Protein AF-A0A0F8X6S8-F1 (afdb_monomer_lite)

Sequence (156 aa):
LAKQSGPDVLMNYGFCKYWDNNNTHFKVAGMEATWLGAKNDNTPDILLRHHKAIGWTYNNAAAPTPPPPIASMATDHNTEIFIVNNEEGAWKRDDLTDNVHGEITEGLIIELQTTTNRTYAIGNFMVRITPFGDIDMIYENGDQMIYENGDQMIYN

Foldseek 3Di:
DDDDDDDDDPPPFDPKDWDFPQLAKWWFFKKKKKFFFQAKFQDKKKFKAKWDPPDWADDPPDHIDGDDTLDIPCVVCVRNSIQHHGDMDMDMDGRGGDIWRSHPGITMMTGIGTPDPRRTPDMDMDIDIDHDDAPQPQDPPDPWTWGDDDPDIDGD

Structure (mmCIF, N/CA/C/O backbone):
data_AF-A0A0F8X6S8-F1
#
_entry.id   AF-A0A0F8X6S8-F1
#
loop_
_atom_site.group_PDB
_atom_site.id
_atom_site.type_symbol
_atom_site.label_atom_id
_atom_site.label_alt_id
_atom_site.label_comp_id
_atom_site.label_asym_id
_atom_site.label_entity_id
_atom_site.label_seq_id
_atom_site.pdbx_PDB_ins_code
_atom_site.Cartn_x
_atom_site.Cartn_y
_atom_site.Cartn_z
_atom_site.occupancy
_atom_site.B_iso_or_equiv
_atom_site.auth_seq_id
_atom_site.auth_comp_id
_atom_site.auth_asym_id
_atom_site.auth_atom_id
_atom_site.pdbx_PDB_model_num
ATOM 1 N N . LEU A 1 1 ? 26.664 7.402 20.281 1.00 40.56 1 LEU A N 1
ATOM 2 C CA . LEU A 1 1 ? 25.785 8.306 19.507 1.00 40.56 1 LEU A CA 1
ATOM 3 C C . LEU A 1 1 ? 25.723 7.757 18.091 1.00 40.56 1 LEU A C 1
ATOM 5 O O . LEU A 1 1 ? 26.771 7.655 17.463 1.00 40.56 1 LEU A O 1
ATOM 9 N N . ALA A 1 2 ? 24.556 7.274 17.657 1.00 38.66 2 ALA A N 1
ATOM 10 C CA . ALA A 1 2 ? 24.381 6.759 16.301 1.00 38.66 2 ALA A CA 1
ATOM 11 C C . ALA A 1 2 ? 24.671 7.890 15.305 1.00 38.66 2 ALA A C 1
ATOM 13 O O . ALA A 1 2 ? 24.210 9.013 15.500 1.00 38.66 2 ALA A O 1
ATOM 14 N N . LYS A 1 3 ? 25.494 7.621 14.289 1.00 38.56 3 LYS A N 1
ATOM 15 C CA . LYS A 1 3 ? 25.775 8.596 13.234 1.00 38.56 3 LYS A CA 1
ATOM 16 C C . LYS A 1 3 ? 24.516 8.731 12.380 1.00 38.56 3 LYS A C 1
ATOM 18 O O . LYS A 1 3 ? 24.173 7.803 11.658 1.00 38.56 3 LYS A O 1
ATOM 23 N N . GLN A 1 4 ? 23.833 9.860 12.506 1.00 41.41 4 GLN A N 1
ATOM 24 C CA . GLN A 1 4 ? 22.686 10.229 11.683 1.00 41.41 4 GLN A CA 1
ATOM 25 C C . GLN A 1 4 ? 23.226 10.836 10.379 1.00 41.41 4 GLN A C 1
ATOM 27 O O . GLN A 1 4 ? 24.095 11.712 10.408 1.00 41.41 4 GLN A O 1
ATOM 32 N N . SER A 1 5 ? 22.811 10.299 9.233 1.00 37.84 5 SER A N 1
ATOM 33 C CA . SER A 1 5 ? 23.276 10.737 7.916 1.00 37.84 5 SER A CA 1
ATOM 34 C C . SER A 1 5 ? 22.557 12.022 7.495 1.00 37.84 5 SER A C 1
ATOM 36 O O . SER A 1 5 ? 21.529 11.966 6.828 1.00 37.84 5 SER A O 1
ATOM 38 N N . GLY A 1 6 ? 23.113 13.176 7.864 1.00 52.00 6 GLY A N 1
ATOM 39 C CA . GLY A 1 6 ? 22.656 14.481 7.375 1.00 52.00 6 GLY A CA 1
ATOM 40 C C . GLY A 1 6 ? 21.526 15.131 8.190 1.00 52.00 6 GLY A C 1
ATOM 41 O O . GLY A 1 6 ? 21.121 14.595 9.220 1.00 52.00 6 GLY A O 1
ATOM 42 N N . PRO A 1 7 ? 21.082 16.336 7.778 1.00 43.84 7 PRO A N 1
ATOM 43 C CA . PRO A 1 7 ? 20.000 17.065 8.434 1.00 43.84 7 PRO A CA 1
ATOM 44 C C . PRO A 1 7 ? 18.675 16.304 8.317 1.00 43.84 7 PRO A C 1
ATOM 46 O O . PRO A 1 7 ? 18.334 15.820 7.238 1.00 43.84 7 PRO A O 1
ATOM 49 N N . ASP A 1 8 ? 17.926 16.241 9.419 1.00 47.84 8 ASP A N 1
ATOM 50 C CA . ASP A 1 8 ? 16.594 15.641 9.459 1.00 47.84 8 ASP A CA 1
ATOM 51 C C . ASP A 1 8 ? 15.661 16.398 8.509 1.00 47.84 8 ASP A C 1
ATOM 53 O O . ASP A 1 8 ? 15.226 17.518 8.782 1.00 47.84 8 ASP A O 1
ATOM 57 N N . VAL A 1 9 ? 15.357 15.789 7.365 1.00 48.12 9 VAL A N 1
ATOM 58 C CA . VAL A 1 9 ? 14.269 16.252 6.509 1.00 48.12 9 VAL A CA 1
ATOM 59 C C . VAL A 1 9 ? 12.989 15.691 7.108 1.00 48.12 9 VAL A C 1
ATOM 61 O O . VAL A 1 9 ? 12.865 14.481 7.294 1.00 48.12 9 VAL A O 1
ATOM 64 N N . LEU A 1 10 ? 12.043 16.571 7.433 1.00 43.38 10 LEU A N 1
ATOM 65 C CA . LEU A 1 10 ? 10.730 16.181 7.929 1.00 43.38 10 LEU A CA 1
ATOM 66 C C . LEU A 1 10 ? 10.031 15.310 6.874 1.00 43.38 10 LEU A C 1
ATOM 68 O O . LEU A 1 10 ? 9.449 15.814 5.914 1.00 43.38 10 LEU A O 1
ATOM 72 N N . MET A 1 11 ? 10.087 13.991 7.052 1.00 43.38 11 MET A N 1
ATOM 73 C CA . MET A 1 11 ? 9.208 13.071 6.346 1.00 43.38 11 MET A CA 1
ATOM 74 C C . MET A 1 11 ? 7.815 13.210 6.960 1.00 43.38 11 MET A C 1
ATOM 76 O O . MET A 1 11 ? 7.506 12.602 7.976 1.00 43.38 11 MET A O 1
ATOM 80 N N . ASN A 1 12 ? 6.987 14.052 6.341 1.00 52.75 12 ASN A N 1
ATOM 81 C CA . ASN A 1 12 ? 5.586 14.284 6.717 1.00 52.75 12 ASN A CA 1
ATOM 82 C C . ASN A 1 12 ? 4.626 13.189 6.217 1.00 52.75 12 ASN A C 1
ATOM 84 O O . ASN A 1 12 ? 3.414 13.393 6.194 1.00 52.75 12 ASN A O 1
ATOM 88 N N . TYR A 1 13 ? 5.145 12.037 5.799 1.00 55.94 13 TYR A N 1
ATOM 89 C CA . TYR A 1 13 ? 4.312 10.858 5.597 1.00 55.94 13 TYR A CA 1
ATOM 90 C C . TYR A 1 13 ? 4.094 10.219 6.960 1.00 55.94 13 TYR A C 1
ATOM 92 O O . TYR A 1 13 ? 5.001 10.227 7.787 1.00 55.94 13 TYR A O 1
ATOM 100 N N . GLY A 1 14 ? 2.880 9.736 7.218 1.00 63.53 14 GLY A N 1
ATOM 101 C CA . GLY A 1 14 ? 2.537 9.064 8.466 1.00 63.53 14 GLY A CA 1
ATOM 102 C C . GLY A 1 14 ? 3.332 7.770 8.669 1.00 63.53 14 GLY A C 1
ATOM 103 O O . GLY A 1 14 ? 4.547 7.697 8.502 1.00 63.53 14 GLY A O 1
ATOM 104 N N . PHE A 1 15 ? 2.657 6.691 9.045 1.00 79.69 15 PHE A N 1
ATOM 105 C CA . PHE A 1 15 ? 3.340 5.409 9.179 1.00 79.69 15 PHE A CA 1
ATOM 106 C C . PHE A 1 15 ? 3.567 4.804 7.785 1.00 79.69 15 PHE A C 1
ATOM 108 O O . PHE A 1 15 ? 2.679 4.157 7.232 1.00 79.69 15 PHE A O 1
ATOM 115 N N . CYS A 1 16 ? 4.736 5.058 7.191 1.00 86.62 16 CYS A N 1
ATOM 116 C CA . CYS A 1 16 ? 5.081 4.585 5.852 1.00 86.62 16 CYS A CA 1
ATOM 117 C C . CYS A 1 16 ? 6.406 3.820 5.807 1.00 86.62 16 CYS A C 1
ATOM 119 O O . CYS A 1 16 ? 7.306 4.039 6.622 1.00 86.62 16 CYS A O 1
ATOM 121 N N . LYS A 1 17 ? 6.554 2.965 4.796 1.00 89.31 17 LYS A N 1
ATOM 122 C CA . LYS A 1 17 ? 7.806 2.282 4.478 1.00 89.31 17 LYS A CA 1
ATOM 123 C C . LYS A 1 17 ? 8.113 2.397 2.992 1.00 89.31 17 LYS A C 1
ATOM 125 O O . LYS A 1 17 ? 7.305 1.989 2.164 1.00 89.31 17 LYS A O 1
ATOM 130 N N . TYR A 1 18 ? 9.305 2.906 2.691 1.00 90.69 18 TYR A N 1
ATOM 131 C CA . TYR A 1 18 ? 9.914 2.807 1.371 1.00 90.69 18 TYR A CA 1
ATOM 132 C C . TYR A 1 18 ? 10.567 1.433 1.177 1.00 90.69 18 TYR A C 1
ATOM 134 O O . TYR A 1 18 ? 11.169 0.881 2.108 1.00 90.69 18 TYR A O 1
ATOM 142 N N . TRP A 1 19 ? 10.447 0.899 -0.032 1.00 92.56 19 TRP A N 1
ATOM 143 C CA . TRP A 1 19 ? 11.088 -0.332 -0.463 1.00 92.56 19 TRP A CA 1
ATOM 144 C C . TRP A 1 19 ? 11.406 -0.262 -1.959 1.00 92.56 19 TRP A C 1
ATOM 146 O O . TRP A 1 19 ? 10.518 -0.031 -2.775 1.00 92.56 19 TRP A O 1
ATOM 156 N N . ASP A 1 20 ? 12.661 -0.505 -2.313 1.00 89.94 20 ASP A N 1
ATOM 157 C CA . ASP A 1 20 ? 13.123 -0.776 -3.668 1.00 89.94 20 ASP A CA 1
ATOM 158 C C . ASP A 1 20 ? 13.655 -2.209 -3.722 1.00 89.94 20 ASP A C 1
ATOM 160 O O . ASP A 1 20 ? 14.278 -2.703 -2.781 1.00 89.94 20 ASP A O 1
ATOM 164 N N . ASN A 1 21 ? 13.398 -2.928 -4.812 1.00 91.06 21 ASN A N 1
ATOM 165 C CA . ASN A 1 21 ? 13.858 -4.308 -4.970 1.00 91.06 21 ASN A CA 1
ATOM 166 C C . ASN A 1 21 ? 15.368 -4.364 -5.261 1.00 91.06 21 ASN A C 1
ATOM 168 O O . ASN A 1 21 ? 15.781 -4.836 -6.319 1.00 91.06 21 ASN A O 1
ATOM 172 N N . ASN A 1 22 ? 16.198 -3.826 -4.365 1.00 90.12 22 ASN A N 1
ATOM 173 C CA . ASN A 1 22 ? 17.639 -3.681 -4.551 1.00 90.12 22 ASN A CA 1
ATOM 174 C C . ASN A 1 22 ? 17.994 -2.977 -5.878 1.00 90.12 22 ASN A C 1
ATOM 176 O O . ASN A 1 22 ? 18.869 -3.433 -6.611 1.00 90.12 22 ASN A O 1
ATOM 180 N N . ASN A 1 23 ? 17.280 -1.893 -6.195 1.00 89.31 23 ASN A N 1
ATOM 181 C CA . ASN A 1 23 ? 17.440 -1.123 -7.433 1.00 89.31 23 ASN A CA 1
ATOM 182 C C . ASN A 1 23 ? 17.350 -1.970 -8.720 1.00 89.31 23 ASN A C 1
ATOM 184 O O . ASN A 1 23 ? 18.178 -1.847 -9.623 1.00 89.31 23 ASN A O 1
ATOM 188 N N . THR A 1 24 ? 16.380 -2.886 -8.785 1.00 90.31 24 THR A N 1
ATOM 189 C CA . THR A 1 24 ? 16.096 -3.682 -9.991 1.00 90.31 24 THR A CA 1
ATOM 190 C C . THR A 1 24 ? 14.726 -3.349 -10.553 1.00 90.31 24 THR A C 1
ATOM 192 O O . THR A 1 24 ? 13.834 -2.935 -9.815 1.00 90.31 24 THR A O 1
ATOM 195 N N . HIS A 1 25 ? 14.553 -3.557 -11.857 1.00 91.38 25 HIS A N 1
ATOM 196 C CA . HIS A 1 25 ? 13.281 -3.353 -12.533 1.00 91.38 25 HIS A CA 1
ATOM 197 C C . HIS A 1 25 ? 12.301 -4.474 -12.155 1.00 91.38 25 HIS A C 1
ATOM 199 O O . HIS A 1 25 ? 12.650 -5.660 -12.152 1.00 91.38 25 HIS A O 1
ATOM 205 N N . PHE A 1 26 ? 11.058 -4.117 -11.849 1.00 93.25 26 PHE A N 1
ATOM 206 C CA . PHE A 1 26 ? 10.002 -5.081 -11.563 1.00 93.25 26 PHE A CA 1
ATOM 207 C C . PHE A 1 26 ? 8.623 -4.522 -11.900 1.00 93.25 26 PHE A C 1
ATOM 209 O O . PHE A 1 26 ? 8.384 -3.318 -11.891 1.00 93.25 26 PHE A O 1
ATOM 216 N N . LYS A 1 27 ? 7.684 -5.423 -12.159 1.00 95.50 27 LYS A N 1
ATOM 217 C CA . LYS A 1 27 ? 6.262 -5.116 -12.271 1.00 95.50 27 LYS A CA 1
ATOM 218 C C . LYS A 1 27 ? 5.558 -5.537 -10.993 1.00 95.50 27 LYS A C 1
ATOM 220 O O . LYS A 1 27 ? 5.737 -6.665 -10.525 1.00 95.50 27 LYS A O 1
ATOM 225 N N . VAL A 1 28 ? 4.746 -4.646 -10.438 1.00 96.62 28 VAL A N 1
ATOM 226 C CA . VAL A 1 28 ? 3.877 -4.940 -9.297 1.00 96.62 28 VAL A CA 1
ATOM 227 C C . VAL A 1 28 ? 2.710 -5.779 -9.794 1.00 96.62 28 VAL A C 1
ATOM 229 O O . VAL A 1 28 ? 1.974 -5.334 -10.662 1.00 96.62 28 VAL A O 1
ATOM 232 N N . ALA A 1 29 ? 2.537 -6.979 -9.246 1.00 97.06 29 ALA A N 1
ATOM 233 C CA . ALA A 1 29 ? 1.462 -7.902 -9.617 1.00 97.06 29 ALA A CA 1
ATOM 234 C C . ALA A 1 29 ? 0.317 -7.920 -8.592 1.00 97.06 29 ALA A C 1
ATOM 236 O O . ALA A 1 29 ? -0.818 -8.267 -8.915 1.00 97.06 29 ALA A O 1
ATOM 237 N N . GLY A 1 30 ? 0.606 -7.561 -7.341 1.00 97.19 30 GLY A N 1
ATOM 238 C CA . GLY A 1 30 ? -0.396 -7.517 -6.285 1.00 97.19 30 GLY A CA 1
ATOM 239 C C . GLY A 1 30 ? 0.188 -7.161 -4.927 1.00 97.19 30 GLY A C 1
ATOM 240 O O . GLY A 1 30 ? 1.402 -7.031 -4.766 1.00 97.19 30 GLY A O 1
ATOM 241 N N . MET A 1 31 ? -0.681 -7.059 -3.932 1.00 96.75 31 MET A N 1
ATOM 242 C CA . MET A 1 31 ? -0.302 -6.883 -2.538 1.00 96.75 31 MET A CA 1
ATOM 243 C C . MET A 1 31 ? -1.282 -7.578 -1.600 1.00 96.75 31 MET A C 1
ATOM 245 O O . MET A 1 31 ? -2.456 -7.757 -1.922 1.00 96.75 31 MET A O 1
ATOM 249 N N . GLU A 1 32 ? -0.786 -7.945 -0.427 1.00 97.00 32 GLU A N 1
ATOM 250 C CA . GLU A 1 32 ? -1.574 -8.527 0.651 1.00 97.00 32 GLU A CA 1
ATOM 251 C C . GLU A 1 32 ? -1.178 -7.866 1.971 1.00 97.00 32 GLU A C 1
ATOM 253 O O . GLU A 1 32 ? 0.004 -7.639 2.248 1.00 97.00 32 GLU A O 1
ATOM 258 N N . ALA A 1 33 ? -2.180 -7.556 2.781 1.00 96.00 33 ALA A N 1
ATOM 259 C CA . ALA A 1 33 ? -2.029 -7.007 4.112 1.00 96.00 33 ALA A CA 1
ATOM 260 C C . ALA A 1 33 ? -2.901 -7.800 5.082 1.00 96.00 33 ALA A C 1
ATOM 262 O O . ALA A 1 33 ? -4.057 -8.097 4.792 1.00 96.00 33 ALA A O 1
ATOM 263 N N . THR A 1 34 ? -2.356 -8.107 6.252 1.00 96.94 34 THR A N 1
ATOM 264 C CA . THR A 1 34 ? -3.105 -8.665 7.386 1.00 96.94 34 THR A CA 1
ATOM 265 C C . THR A 1 34 ? -2.732 -7.894 8.636 1.00 96.94 34 THR A C 1
ATOM 267 O O . THR A 1 34 ? -1.552 -7.576 8.806 1.00 96.94 34 THR A O 1
ATOM 270 N N . TRP A 1 35 ? -3.679 -7.618 9.524 1.00 96.06 35 TRP A N 1
ATOM 271 C CA . TRP A 1 35 ? -3.423 -6.821 10.722 1.00 96.06 35 TRP A CA 1
ATOM 272 C C . TRP A 1 35 ? -4.315 -7.207 11.897 1.00 96.06 35 TRP A C 1
ATOM 274 O O . TRP A 1 35 ? -5.333 -7.871 11.736 1.00 96.06 35 TRP A O 1
ATOM 284 N N . LEU A 1 36 ? -3.928 -6.721 13.077 1.00 97.25 36 LEU A N 1
ATOM 285 C CA . LEU A 1 36 ? -4.758 -6.671 14.276 1.00 97.25 36 LEU A CA 1
ATOM 286 C C . LEU A 1 36 ? -5.060 -5.208 14.614 1.00 97.25 36 LEU A C 1
ATOM 288 O O . LEU A 1 36 ? -4.137 -4.395 14.760 1.00 97.25 36 LEU A O 1
ATOM 292 N N . GLY A 1 37 ? -6.340 -4.869 14.760 1.00 96.62 37 GLY A N 1
ATOM 293 C CA . GLY A 1 37 ? -6.772 -3.545 15.194 1.00 96.62 37 GLY A CA 1
ATOM 294 C C . GLY A 1 37 ? -6.458 -3.292 16.670 1.00 96.62 37 GLY A C 1
ATOM 295 O O . GLY A 1 37 ? -6.786 -4.099 17.533 1.00 96.62 37 GLY A O 1
ATOM 296 N N . ALA A 1 38 ? -5.840 -2.153 16.979 1.00 95.81 38 ALA A N 1
ATOM 297 C CA . ALA A 1 38 ? -5.606 -1.675 18.348 1.00 95.81 38 ALA A CA 1
ATOM 298 C C . ALA A 1 38 ? -6.588 -0.577 18.777 1.00 95.81 38 ALA A C 1
ATOM 300 O O . ALA A 1 38 ? -6.688 -0.259 19.966 1.00 95.81 38 ALA A O 1
ATOM 301 N N . LYS A 1 39 ? -7.279 0.057 17.823 1.00 94.81 39 LYS A N 1
ATOM 302 C CA . LYS A 1 39 ? -8.299 1.064 18.103 1.00 94.81 39 LYS A CA 1
ATOM 303 C C . LYS A 1 39 ? -9.261 1.200 16.929 1.00 94.81 39 LYS A C 1
ATOM 305 O O . LYS A 1 39 ? -8.850 1.039 15.786 1.00 94.81 39 LYS A O 1
ATOM 310 N N . ASN A 1 40 ? -10.514 1.537 17.237 1.00 95.94 40 ASN A N 1
ATOM 311 C CA . ASN A 1 40 ? -11.529 1.788 16.219 1.00 95.94 40 ASN A CA 1
ATOM 312 C C . ASN A 1 40 ? -11.118 2.968 15.328 1.00 95.94 40 ASN A C 1
ATOM 314 O O . ASN A 1 40 ? -10.850 4.055 15.846 1.00 95.94 40 ASN A O 1
ATOM 318 N N . ASP A 1 41 ? -11.122 2.755 14.016 1.00 94.75 41 ASP A N 1
ATOM 319 C CA . ASP A 1 41 ? -10.935 3.782 12.994 1.00 94.75 41 ASP A CA 1
ATOM 320 C C . ASP A 1 41 ? -11.945 3.542 11.873 1.00 94.75 41 ASP A C 1
ATOM 322 O O . ASP A 1 41 ? -12.023 2.444 11.317 1.00 94.75 41 ASP A O 1
ATOM 326 N N . ASN A 1 42 ? -12.736 4.569 11.569 1.00 94.06 42 ASN A N 1
ATOM 327 C CA . ASN A 1 42 ? -13.838 4.456 10.619 1.00 94.06 42 ASN A CA 1
ATOM 328 C C . ASN A 1 42 ? -13.419 4.796 9.185 1.00 94.06 42 ASN A C 1
ATOM 330 O O . ASN A 1 42 ? -14.163 4.522 8.250 1.00 94.06 42 ASN A O 1
ATOM 334 N N . THR A 1 43 ? -12.267 5.435 9.000 1.00 93.19 43 THR A N 1
ATOM 335 C CA . THR A 1 43 ? -11.769 5.791 7.667 1.00 93.19 43 THR A CA 1
ATOM 336 C C . THR A 1 43 ? -10.258 5.575 7.565 1.00 93.19 43 THR A C 1
ATOM 338 O O . THR A 1 43 ? -9.534 6.518 7.227 1.00 93.19 43 THR A O 1
ATOM 341 N N . PRO A 1 44 ? -9.744 4.383 7.914 1.00 93.75 44 PRO A N 1
ATOM 342 C CA . PRO A 1 44 ? -8.352 4.059 7.674 1.00 93.75 44 PRO A CA 1
ATOM 343 C C . PRO A 1 44 ? -8.146 3.742 6.185 1.00 93.75 44 PRO A C 1
ATOM 345 O O . PRO A 1 44 ? -9.078 3.357 5.479 1.00 93.75 44 PRO A O 1
ATOM 348 N N . ASP A 1 45 ? -6.909 3.855 5.718 1.00 94.50 45 ASP A N 1
ATOM 349 C CA . ASP A 1 45 ? -6.515 3.364 4.401 1.00 94.50 45 ASP A CA 1
ATOM 350 C C . ASP A 1 45 ? -5.127 2.720 4.462 1.00 94.50 45 ASP A C 1
ATOM 352 O O . ASP A 1 45 ? -4.266 3.096 5.267 1.00 94.50 45 ASP A O 1
ATOM 356 N N . ILE A 1 46 ? -4.923 1.738 3.594 1.00 94.69 46 ILE A N 1
ATOM 357 C CA . ILE A 1 46 ? -3.633 1.120 3.320 1.00 94.69 46 ILE A CA 1
ATOM 358 C C . ILE A 1 46 ? -3.367 1.385 1.847 1.00 94.69 46 ILE A C 1
ATOM 360 O O . ILE A 1 46 ? -4.136 0.982 0.977 1.00 94.69 46 ILE A O 1
ATOM 364 N N . LEU A 1 47 ? -2.275 2.085 1.576 1.00 94.88 47 LEU A N 1
ATOM 365 C CA . LEU A 1 47 ? -1.952 2.582 0.251 1.00 94.88 47 LEU A CA 1
ATOM 366 C C . LEU A 1 47 ? -0.644 1.978 -0.233 1.00 94.88 47 LEU A C 1
ATOM 368 O O . LEU A 1 47 ? 0.352 1.974 0.492 1.00 94.88 47 LEU A O 1
ATOM 372 N N . LEU A 1 48 ? -0.633 1.543 -1.489 1.00 95.94 48 LEU A N 1
ATOM 373 C CA . LEU A 1 48 ? 0.590 1.255 -2.226 1.00 95.94 48 LEU A CA 1
ATOM 374 C C . LEU A 1 48 ? 0.814 2.355 -3.251 1.00 95.94 48 LEU A C 1
ATOM 376 O O . LEU A 1 48 ? -0.062 2.634 -4.067 1.00 95.94 48 LEU A O 1
ATOM 380 N N . ARG A 1 49 ? 1.986 2.981 -3.231 1.00 94.31 49 ARG A N 1
ATOM 381 C CA . ARG A 1 49 ? 2.343 4.061 -4.153 1.00 94.31 49 ARG A CA 1
ATOM 382 C C . ARG A 1 49 ? 3.613 3.741 -4.907 1.00 94.31 49 ARG A C 1
ATOM 384 O O . ARG A 1 49 ? 4.548 3.176 -4.346 1.00 94.31 49 ARG A O 1
ATOM 391 N N . HIS A 1 50 ? 3.662 4.222 -6.140 1.00 93.25 50 HIS A N 1
ATOM 392 C CA . HIS A 1 50 ? 4.889 4.297 -6.908 1.00 93.25 50 HIS A CA 1
ATOM 393 C C . HIS A 1 50 ? 5.672 5.556 -6.495 1.00 93.25 50 HIS A C 1
ATOM 395 O O . HIS A 1 50 ? 5.253 6.683 -6.773 1.00 93.25 50 HIS A O 1
ATOM 401 N N . HIS A 1 51 ? 6.807 5.379 -5.821 1.00 90.12 51 HIS A N 1
ATOM 402 C CA . HIS A 1 51 ? 7.764 6.456 -5.597 1.00 90.12 51 HIS A CA 1
ATOM 403 C C . HIS A 1 51 ? 8.690 6.595 -6.804 1.00 90.12 51 HIS A C 1
ATOM 405 O O . HIS A 1 51 ? 9.345 5.633 -7.177 1.00 90.12 51 HIS A O 1
ATOM 411 N N . LYS A 1 52 ? 8.766 7.794 -7.382 1.00 86.12 52 LYS A N 1
ATOM 412 C CA . LYS A 1 52 ? 9.629 8.138 -8.518 1.00 86.12 52 LYS A CA 1
ATOM 413 C C . LYS A 1 52 ? 9.941 9.630 -8.475 1.00 86.12 52 LYS A C 1
ATOM 415 O O . LYS A 1 52 ? 9.213 10.379 -7.831 1.00 86.12 52 LYS A O 1
ATOM 420 N N . ALA A 1 53 ? 10.969 10.090 -9.183 1.00 80.06 53 ALA A N 1
ATOM 421 C CA . ALA A 1 53 ? 11.402 11.491 -9.107 1.00 80.06 53 ALA A CA 1
ATOM 422 C C . ALA A 1 53 ? 10.334 12.512 -9.566 1.00 80.06 53 ALA A C 1
ATOM 424 O O . ALA A 1 53 ? 10.342 13.665 -9.135 1.00 80.06 53 ALA A O 1
ATOM 425 N N . ILE A 1 54 ? 9.412 12.101 -10.444 1.00 79.00 54 ILE A N 1
ATOM 426 C CA . ILE A 1 54 ? 8.396 12.967 -11.058 1.00 79.00 54 ILE A CA 1
ATOM 427 C C . ILE A 1 54 ? 7.012 12.690 -10.460 1.00 79.00 54 ILE A C 1
ATOM 429 O O . ILE A 1 54 ? 6.635 11.547 -10.214 1.00 79.00 54 ILE A O 1
ATOM 433 N N . GLY A 1 55 ? 6.205 13.741 -10.301 1.00 75.06 55 GLY A N 1
ATOM 434 C CA . GLY A 1 55 ? 4.809 13.635 -9.857 1.00 75.06 55 GLY A CA 1
ATOM 435 C C . GLY A 1 55 ? 4.615 13.846 -8.358 1.00 75.06 55 GLY A C 1
ATOM 436 O O . GLY A 1 55 ? 3.479 13.935 -7.904 1.00 75.06 55 GLY A O 1
ATOM 437 N N . TRP A 1 56 ? 5.704 14.005 -7.608 1.00 77.56 56 TRP A N 1
ATOM 438 C CA . TRP A 1 56 ? 5.657 14.490 -6.236 1.00 77.56 56 TRP A CA 1
ATOM 439 C C . TRP A 1 56 ? 5.714 16.010 -6.235 1.00 77.56 56 TRP A C 1
ATOM 441 O O . TRP A 1 56 ? 6.667 16.614 -6.729 1.00 77.56 56 TRP A O 1
ATOM 451 N N . THR A 1 57 ? 4.690 16.640 -5.666 1.00 74.44 57 THR A N 1
ATOM 452 C CA . THR A 1 57 ? 4.716 18.087 -5.440 1.00 74.44 57 THR A CA 1
ATOM 453 C C . THR A 1 57 ? 5.188 18.339 -4.021 1.00 74.44 57 THR A C 1
ATOM 455 O O . THR A 1 57 ? 4.405 18.246 -3.076 1.00 74.44 57 THR A O 1
ATOM 458 N N . TYR A 1 58 ? 6.474 18.644 -3.865 1.00 67.31 58 TYR A N 1
ATOM 459 C CA . TYR A 1 58 ? 7.017 19.103 -2.591 1.00 67.31 58 TYR A CA 1
ATOM 460 C C . TYR A 1 58 ? 6.711 20.587 -2.422 1.00 67.31 58 TYR A C 1
ATOM 462 O O . TYR A 1 58 ? 6.975 21.391 -3.316 1.00 67.31 58 TYR A O 1
ATOM 470 N N . ASN A 1 59 ? 6.164 20.963 -1.271 1.00 63.19 59 ASN A N 1
ATOM 471 C CA . ASN A 1 59 ? 6.024 22.361 -0.904 1.00 63.19 59 ASN A CA 1
ATOM 472 C C . ASN A 1 59 ? 6.674 22.594 0.472 1.00 63.19 59 ASN A C 1
ATOM 474 O O . ASN A 1 59 ? 6.855 21.668 1.258 1.00 63.19 59 ASN A O 1
ATOM 478 N N . ASN A 1 60 ? 7.044 23.841 0.753 1.00 60.97 60 ASN A N 1
ATOM 479 C CA . ASN A 1 60 ? 7.683 24.212 2.017 1.00 60.97 60 ASN A CA 1
ATOM 480 C C . ASN A 1 60 ? 6.668 24.516 3.145 1.00 60.97 60 ASN A C 1
ATOM 482 O O . ASN A 1 60 ? 7.066 24.872 4.248 1.00 60.97 60 ASN A O 1
ATOM 486 N N . ALA A 1 61 ? 5.360 24.461 2.865 1.00 71.56 61 ALA A N 1
ATOM 487 C CA . ALA A 1 61 ? 4.304 25.001 3.735 1.00 71.56 61 ALA A CA 1
ATOM 488 C C . ALA A 1 61 ? 3.209 23.985 4.127 1.00 71.56 61 ALA A C 1
ATOM 490 O O . ALA A 1 61 ? 2.326 24.305 4.916 1.00 71.56 61 ALA A O 1
ATOM 491 N N . ALA A 1 62 ? 3.234 22.780 3.572 1.00 66.00 62 ALA A N 1
ATOM 492 C CA . ALA A 1 62 ? 2.259 21.712 3.728 1.00 66.00 62 ALA A CA 1
ATOM 493 C C . ALA A 1 62 ? 2.919 20.346 3.472 1.00 66.00 62 ALA A C 1
ATOM 495 O O . ALA A 1 62 ? 4.093 20.238 3.113 1.00 66.00 62 ALA A O 1
ATOM 496 N N . ALA A 1 63 ? 2.146 19.281 3.667 1.00 66.88 63 ALA A N 1
ATOM 497 C CA . ALA A 1 63 ? 2.594 17.956 3.283 1.00 66.88 63 ALA A CA 1
ATOM 498 C C . ALA A 1 63 ? 2.781 17.885 1.751 1.00 66.88 63 ALA A C 1
ATOM 500 O O . ALA A 1 63 ? 1.962 18.438 1.006 1.00 66.88 63 ALA A O 1
ATOM 501 N N . PRO A 1 64 ? 3.844 17.224 1.267 1.00 70.69 64 PRO A N 1
ATOM 502 C CA . PRO A 1 64 ? 3.991 16.922 -0.150 1.00 70.69 64 PRO A CA 1
ATOM 503 C C . PRO A 1 64 ? 2.760 16.185 -0.690 1.00 70.69 64 PRO A C 1
ATOM 505 O O . PRO A 1 64 ? 2.170 15.350 -0.007 1.00 70.69 64 PRO A O 1
ATOM 508 N N . THR A 1 65 ? 2.362 16.507 -1.920 1.00 80.31 65 THR A N 1
ATOM 509 C CA . THR A 1 65 ? 1.239 15.835 -2.585 1.00 80.31 65 THR A CA 1
ATOM 510 C C . THR A 1 65 ? 1.773 14.622 -3.350 1.00 80.31 65 THR A C 1
ATOM 512 O O . THR A 1 65 ? 2.501 14.823 -4.331 1.00 80.31 65 THR A O 1
ATOM 515 N N . PRO A 1 66 ? 1.465 13.387 -2.907 1.00 82.44 66 PRO A N 1
ATOM 516 C CA . PRO A 1 66 ? 1.875 12.180 -3.608 1.00 82.44 66 PRO A CA 1
ATOM 517 C C . PRO A 1 66 ? 1.129 12.022 -4.939 1.00 82.44 66 PRO A C 1
ATOM 519 O O . PRO A 1 66 ? 0.002 12.509 -5.072 1.00 82.44 66 PRO A O 1
ATOM 522 N N . PRO A 1 67 ? 1.692 11.265 -5.897 1.00 84.25 67 PRO A N 1
ATOM 523 C CA . PRO A 1 67 ? 0.914 10.760 -7.020 1.00 84.25 67 PRO A CA 1
ATOM 524 C C . PRO A 1 67 ? -0.222 9.840 -6.528 1.00 84.25 67 PRO A C 1
ATOM 526 O O . PRO A 1 67 ? -0.153 9.318 -5.404 1.00 84.25 67 PRO A O 1
ATOM 529 N N . PRO A 1 68 ? -1.260 9.607 -7.356 1.00 91.25 68 PRO A N 1
ATOM 530 C CA . PRO A 1 68 ? -2.302 8.632 -7.050 1.00 91.25 68 PRO A CA 1
ATOM 531 C C . PRO A 1 68 ? -1.707 7.273 -6.648 1.00 91.25 68 PRO A C 1
ATOM 533 O O . PRO A 1 68 ? -0.673 6.875 -7.195 1.00 91.25 68 PRO A O 1
ATOM 536 N N . PRO A 1 69 ? -2.309 6.575 -5.672 1.00 94.56 69 PRO A N 1
ATOM 537 C CA . PRO A 1 69 ? -1.833 5.258 -5.284 1.00 94.56 69 PRO A CA 1
ATOM 538 C C . PRO A 1 69 ? -2.075 4.237 -6.406 1.00 94.56 69 PRO A C 1
ATOM 540 O O . PRO A 1 69 ? -3.062 4.329 -7.132 1.00 94.56 69 PRO A O 1
ATOM 543 N N . ILE A 1 70 ? -1.187 3.246 -6.498 1.00 96.31 70 ILE A N 1
ATOM 544 C CA . ILE A 1 70 ? -1.363 2.030 -7.307 1.00 96.31 70 ILE A CA 1
ATOM 545 C C . ILE A 1 70 ? -2.579 1.248 -6.791 1.00 96.31 70 ILE A C 1
ATOM 547 O O . ILE A 1 70 ? -3.393 0.748 -7.562 1.00 96.31 70 ILE A O 1
ATOM 551 N N . ALA A 1 71 ? -2.691 1.138 -5.465 1.00 97.00 71 ALA A N 1
ATOM 552 C CA . ALA A 1 71 ? -3.771 0.431 -4.793 1.00 97.00 71 ALA A CA 1
ATOM 553 C C . ALA A 1 71 ? -4.162 1.147 -3.497 1.00 97.00 71 ALA A C 1
ATOM 555 O O . ALA A 1 71 ? -3.305 1.700 -2.802 1.00 97.00 71 ALA A O 1
ATOM 556 N N . SER A 1 72 ? -5.455 1.109 -3.178 1.00 96.00 72 SER A N 1
ATOM 557 C CA . SER A 1 72 ? -6.045 1.696 -1.974 1.00 96.00 72 SER A CA 1
ATOM 558 C C . SER A 1 72 ? -7.098 0.749 -1.422 1.00 96.00 72 SER A C 1
ATOM 560 O O . SER A 1 72 ? -8.043 0.389 -2.129 1.00 96.00 72 SER A O 1
ATOM 562 N N . MET A 1 73 ? -6.953 0.382 -0.149 1.00 95.81 73 MET A N 1
ATOM 563 C CA . MET A 1 73 ? -7.948 -0.420 0.556 1.00 95.81 73 MET A CA 1
ATOM 564 C C . MET A 1 73 ? -9.293 0.304 0.584 1.00 95.81 73 MET A C 1
ATOM 566 O O . MET A 1 73 ? -10.332 -0.315 0.360 1.00 95.81 73 MET A O 1
ATOM 570 N N . ALA A 1 74 ? -9.280 1.621 0.802 1.00 94.25 74 ALA A N 1
ATOM 571 C CA . ALA A 1 74 ? -10.497 2.420 0.821 1.00 94.25 74 ALA A CA 1
ATOM 572 C C . ALA A 1 74 ? -11.222 2.421 -0.531 1.00 94.25 74 ALA A C 1
ATOM 574 O O . ALA A 1 74 ? -12.450 2.395 -0.569 1.00 94.25 74 ALA A O 1
ATOM 575 N N . THR A 1 75 ? -10.482 2.394 -1.641 1.00 94.31 75 THR A N 1
ATOM 576 C CA . THR A 1 75 ? -11.076 2.285 -2.984 1.00 94.31 75 THR A CA 1
ATOM 577 C C . THR A 1 75 ? -11.716 0.915 -3.208 1.00 94.31 75 THR A C 1
ATOM 579 O O . THR A 1 75 ? -12.777 0.829 -3.822 1.00 94.31 75 THR A O 1
ATOM 582 N N . ASP A 1 76 ? -11.096 -0.143 -2.686 1.00 94.38 76 ASP A N 1
ATOM 583 C CA . ASP A 1 76 ? -11.537 -1.520 -2.909 1.00 94.38 76 ASP A CA 1
ATOM 584 C C . ASP A 1 76 ? -12.719 -1.925 -2.019 1.00 94.38 76 ASP A C 1
ATOM 586 O O . ASP A 1 76 ? -13.669 -2.543 -2.496 1.00 94.38 76 ASP A O 1
ATOM 590 N N . HIS A 1 77 ? -12.672 -1.580 -0.731 1.00 90.50 77 HIS A N 1
ATOM 591 C CA . HIS A 1 77 ? -13.661 -2.005 0.266 1.00 90.50 77 HIS A CA 1
ATOM 592 C C . HIS A 1 77 ? -14.727 -0.938 0.554 1.00 90.50 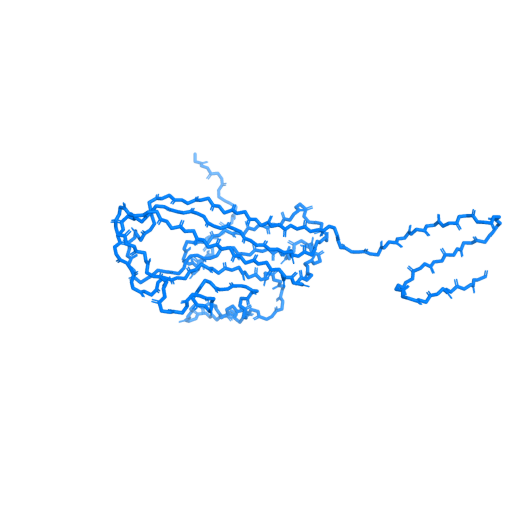77 HIS A C 1
ATOM 594 O O . HIS A 1 77 ? -15.798 -1.278 1.055 1.00 90.50 77 HIS A O 1
ATOM 600 N N . ASN A 1 78 ? -14.460 0.336 0.235 1.00 83.81 78 ASN A N 1
ATOM 601 C CA . ASN A 1 78 ? -15.336 1.505 0.396 1.00 83.81 78 ASN A CA 1
ATOM 602 C C . ASN A 1 78 ? -16.043 1.602 1.766 1.00 83.81 78 ASN A C 1
ATOM 604 O O . ASN A 1 78 ? -15.572 2.297 2.660 1.00 83.81 78 ASN A O 1
ATOM 608 N N . THR A 1 79 ? -17.163 0.899 1.955 1.00 76.94 79 THR A N 1
ATOM 609 C CA . THR A 1 79 ? -17.942 0.884 3.203 1.00 76.94 79 THR A CA 1
ATOM 610 C C . THR A 1 79 ? -17.434 -0.102 4.256 1.00 76.94 79 THR A C 1
ATOM 612 O O . THR A 1 79 ? -17.798 0.030 5.420 1.00 76.94 79 THR A O 1
ATOM 615 N N . GLU A 1 80 ? -16.613 -1.083 3.878 1.00 81.06 80 GLU A N 1
ATOM 616 C CA . GLU A 1 80 ? -16.114 -2.155 4.759 1.00 81.06 80 GLU A CA 1
ATOM 617 C C . GLU A 1 80 ? -14.626 -1.974 5.086 1.00 81.06 80 GLU A C 1
ATOM 619 O O . GLU A 1 80 ? -13.831 -2.911 5.046 1.00 81.06 80 GLU A O 1
ATOM 624 N N . ILE A 1 81 ? -14.236 -0.731 5.369 1.00 87.56 81 ILE A N 1
ATOM 625 C CA . ILE A 1 81 ? -12.833 -0.335 5.571 1.00 87.56 81 ILE A CA 1
ATOM 626 C C . ILE A 1 81 ? -12.468 -0.198 7.047 1.00 87.56 81 ILE A C 1
ATOM 628 O O . ILE A 1 81 ? -11.359 0.202 7.372 1.00 87.56 81 ILE A O 1
ATOM 632 N N . PHE A 1 82 ? -13.405 -0.450 7.957 1.00 93.62 82 PHE A N 1
ATOM 633 C CA . PHE A 1 82 ? -13.219 -0.137 9.367 1.00 93.62 82 PHE A CA 1
ATOM 634 C C . PHE A 1 82 ? -12.136 -1.010 9.994 1.00 93.62 82 PHE A C 1
ATOM 636 O O . PHE A 1 82 ? -12.137 -2.230 9.843 1.00 93.62 82 PHE A O 1
ATOM 643 N N . ILE A 1 83 ? -11.254 -0.386 10.775 1.00 94.31 83 ILE A N 1
ATOM 644 C CA . ILE A 1 83 ? -10.448 -1.135 11.733 1.00 94.31 83 ILE A CA 1
ATOM 645 C C . ILE A 1 83 ? -11.230 -1.149 13.034 1.00 94.31 83 ILE A C 1
ATOM 647 O O . ILE A 1 83 ? -11.528 -0.095 13.594 1.00 94.31 83 ILE A O 1
ATOM 651 N N . VAL A 1 84 ? -11.544 -2.344 13.521 1.00 96.06 84 VAL A N 1
ATOM 652 C CA . VAL A 1 84 ? -12.208 -2.548 14.807 1.00 96.06 84 VAL A CA 1
ATOM 653 C C . VAL A 1 84 ? -11.172 -2.986 15.838 1.00 96.06 84 VAL A C 1
ATOM 655 O O . VAL A 1 84 ? -10.255 -3.759 15.561 1.00 96.06 84 VAL A O 1
ATOM 658 N N . ASN A 1 85 ? -11.275 -2.438 17.044 1.00 97.25 85 ASN A N 1
ATOM 659 C CA . ASN A 1 85 ? -10.369 -2.741 18.140 1.00 97.25 85 ASN A CA 1
ATOM 660 C C . ASN A 1 85 ? -10.429 -4.228 18.523 1.00 97.25 85 ASN A C 1
ATOM 662 O O . ASN A 1 85 ? -11.507 -4.745 18.805 1.00 97.25 85 ASN A O 1
ATOM 666 N N . ASN A 1 86 ? -9.260 -4.860 18.640 1.00 96.94 86 ASN A N 1
ATOM 667 C CA . ASN A 1 86 ? -9.063 -6.283 18.916 1.00 96.94 86 ASN A CA 1
ATOM 668 C C . ASN A 1 86 ? -9.650 -7.236 17.861 1.00 96.94 86 ASN A C 1
ATOM 670 O O . ASN A 1 86 ? -9.867 -8.407 18.169 1.00 96.94 86 ASN A O 1
ATOM 674 N N . GLU A 1 87 ? -9.873 -6.767 16.633 1.00 97.56 87 GLU A N 1
ATOM 675 C CA . GLU A 1 87 ? -10.287 -7.619 15.518 1.00 97.56 87 GLU A CA 1
ATOM 676 C C . GLU A 1 87 ? -9.190 -7.722 14.459 1.00 97.56 87 GLU A C 1
ATOM 678 O O . GLU A 1 87 ? -8.410 -6.789 14.230 1.00 97.56 87 GLU A O 1
ATOM 683 N N . GLU A 1 88 ? -9.113 -8.897 13.841 1.00 97.19 88 GLU A N 1
ATOM 684 C CA . GLU A 1 88 ? -8.220 -9.155 12.721 1.00 97.19 88 GLU A CA 1
ATOM 685 C C . GLU A 1 88 ? -8.841 -8.626 11.430 1.00 97.19 88 GLU A C 1
ATOM 687 O O . GLU A 1 88 ? -10.053 -8.692 11.227 1.00 97.19 88 GLU A O 1
ATOM 692 N N . GLY A 1 89 ? -7.995 -8.127 10.539 1.00 95.19 89 GLY A N 1
ATOM 693 C CA . GLY A 1 89 ? -8.403 -7.712 9.209 1.00 95.19 89 GLY A CA 1
ATOM 694 C C . GLY A 1 89 ? -7.411 -8.179 8.161 1.00 95.19 89 GLY A C 1
ATOM 695 O O . GLY A 1 89 ? -6.245 -8.467 8.451 1.00 95.19 89 GLY A O 1
ATOM 696 N N . ALA A 1 90 ? -7.899 -8.266 6.932 1.00 96.06 90 ALA A N 1
ATOM 697 C CA . ALA A 1 90 ? -7.089 -8.594 5.782 1.00 96.06 90 ALA A CA 1
ATOM 698 C C . ALA A 1 90 ? -7.570 -7.816 4.563 1.00 96.06 90 ALA A C 1
ATOM 700 O O . ALA A 1 90 ? -8.763 -7.581 4.383 1.00 96.06 90 ALA A O 1
ATOM 701 N N . TRP A 1 91 ? -6.624 -7.460 3.708 1.00 96.31 91 TRP A N 1
ATOM 702 C CA . TRP A 1 91 ? -6.884 -6.866 2.411 1.00 96.31 91 TRP A CA 1
ATOM 703 C C . TRP A 1 91 ? -5.934 -7.473 1.391 1.00 96.31 91 TRP A C 1
ATOM 705 O O . TRP A 1 91 ? -4.754 -7.704 1.665 1.00 96.31 91 TRP A O 1
ATOM 715 N N . LYS A 1 92 ? -6.464 -7.742 0.204 1.00 96.25 92 LYS A N 1
ATOM 716 C CA . LYS A 1 92 ? -5.718 -8.278 -0.921 1.00 96.25 92 LYS A CA 1
ATOM 717 C C . LYS A 1 92 ? -6.118 -7.539 -2.182 1.00 96.25 92 LYS A C 1
ATOM 719 O O . LYS A 1 92 ? -7.307 -7.395 -2.463 1.00 96.25 92 LYS A O 1
ATOM 724 N N . ARG A 1 93 ? -5.115 -7.141 -2.959 1.00 96.94 93 ARG A N 1
ATOM 725 C CA . ARG A 1 93 ? -5.290 -6.586 -4.296 1.00 96.94 93 ARG A CA 1
ATOM 726 C C . ARG A 1 93 ? -4.425 -7.342 -5.289 1.00 96.94 93 ARG A C 1
ATOM 728 O O . ARG A 1 93 ? -3.217 -7.492 -5.099 1.00 96.94 93 ARG A O 1
ATOM 735 N N . ASP A 1 94 ? -5.066 -7.763 -6.367 1.00 96.56 94 ASP A N 1
ATOM 736 C CA . ASP A 1 94 ? -4.469 -8.504 -7.471 1.00 96.56 94 ASP A CA 1
ATOM 737 C C . ASP A 1 94 ? -4.605 -7.682 -8.754 1.00 96.56 94 ASP A C 1
ATOM 739 O O . ASP A 1 94 ? -5.201 -6.602 -8.742 1.00 96.56 94 ASP A O 1
ATOM 743 N N . ASP A 1 95 ? -4.051 -8.206 -9.847 1.00 95.12 95 ASP A N 1
ATOM 744 C CA . ASP A 1 95 ? -4.147 -7.608 -11.183 1.00 95.12 95 ASP A CA 1
ATOM 745 C C . ASP A 1 95 ? -3.598 -6.174 -11.240 1.00 95.12 95 ASP A C 1
ATOM 747 O O . ASP A 1 95 ? -4.127 -5.283 -11.903 1.00 95.12 95 ASP A O 1
ATOM 751 N N . LEU A 1 96 ? -2.516 -5.939 -10.494 1.00 96.69 96 LEU A N 1
ATOM 752 C CA . LEU A 1 96 ? -1.745 -4.711 -10.618 1.00 96.69 96 LEU A CA 1
ATOM 753 C C . LEU A 1 96 ? -0.818 -4.825 -11.831 1.00 96.69 96 LEU A C 1
ATOM 755 O O . LEU A 1 96 ? -0.332 -5.908 -12.174 1.00 96.69 96 LEU A O 1
ATOM 759 N N . THR A 1 97 ? -0.594 -3.696 -12.503 1.00 95.44 97 THR A N 1
ATOM 760 C CA . THR A 1 97 ? 0.219 -3.661 -13.723 1.00 95.44 97 THR A CA 1
ATOM 761 C C . THR A 1 97 ? 1.271 -2.564 -13.742 1.00 95.44 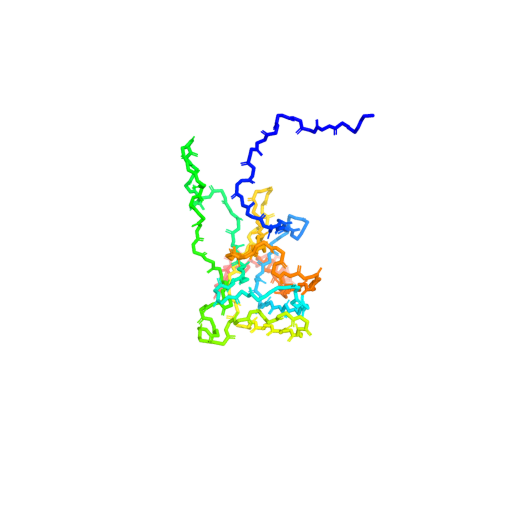97 THR A C 1
ATOM 763 O O . THR A 1 97 ? 1.893 -2.351 -14.780 1.00 95.44 97 THR A O 1
ATOM 766 N N . ASP A 1 98 ? 1.476 -1.873 -12.624 1.00 94.75 98 ASP A N 1
ATOM 767 C CA . ASP A 1 98 ? 2.459 -0.803 -12.524 1.00 94.75 98 ASP A CA 1
ATOM 768 C C . ASP A 1 98 ? 3.882 -1.344 -12.656 1.00 94.75 98 ASP A C 1
ATOM 770 O O . ASP A 1 98 ? 4.316 -2.231 -11.914 1.00 94.75 98 ASP A O 1
ATOM 774 N N . ASN A 1 99 ? 4.610 -0.768 -13.605 1.00 93.50 99 ASN A N 1
ATOM 775 C CA . ASN A 1 99 ? 6.030 -1.010 -13.788 1.00 93.50 99 ASN A CA 1
ATOM 776 C C . ASN A 1 99 ? 6.819 -0.055 -12.895 1.00 93.50 99 ASN A C 1
ATOM 778 O O . ASN A 1 99 ? 6.513 1.137 -12.843 1.00 93.50 99 ASN A O 1
ATOM 782 N N . VAL A 1 100 ? 7.838 -0.589 -12.233 1.00 92.50 100 VAL A N 1
ATOM 783 C CA . VAL A 1 100 ? 8.814 0.143 -11.430 1.00 92.50 100 VAL A CA 1
ATOM 784 C C . VAL A 1 100 ? 10.178 -0.126 -12.042 1.00 92.50 100 VAL A C 1
ATOM 786 O O . VAL A 1 100 ? 10.647 -1.264 -12.070 1.00 92.50 100 VAL A O 1
ATOM 789 N N . HIS A 1 101 ? 10.816 0.913 -12.563 1.00 88.38 101 HIS A N 1
ATOM 790 C CA . HIS A 1 101 ? 12.110 0.804 -13.227 1.00 88.38 101 HIS A CA 1
ATOM 791 C C . HIS A 1 101 ? 13.263 0.724 -12.223 1.00 88.38 101 HIS A C 1
ATOM 793 O O . HIS A 1 101 ? 14.403 0.575 -12.623 1.00 88.38 101 HIS A O 1
ATOM 799 N N . GLY A 1 102 ? 12.997 0.779 -10.915 1.00 77.69 102 GLY A N 1
ATOM 800 C CA . GLY A 1 102 ? 13.979 0.437 -9.882 1.00 77.69 102 GLY A CA 1
ATOM 801 C C . GLY A 1 102 ? 15.293 1.214 -9.963 1.00 77.69 102 GLY A C 1
ATOM 802 O O . GLY A 1 102 ? 16.327 0.710 -9.536 1.00 77.69 102 GLY A O 1
ATOM 803 N N . GLU A 1 103 ? 15.285 2.416 -10.534 1.00 78.00 103 GLU A N 1
ATOM 804 C CA . GLU A 1 103 ? 16.434 3.312 -10.499 1.00 78.00 103 GLU A CA 1
ATOM 805 C C . GLU A 1 103 ? 16.723 3.746 -9.047 1.00 78.00 103 GLU A C 1
ATOM 807 O O . GLU A 1 103 ? 15.894 3.573 -8.159 1.00 78.00 103 GLU A O 1
ATOM 812 N N . ILE A 1 104 ? 17.868 4.392 -8.788 1.00 75.00 104 ILE A N 1
ATOM 813 C CA . ILE A 1 104 ? 18.333 4.797 -7.435 1.00 75.00 104 ILE A CA 1
ATOM 814 C C . ILE A 1 104 ? 17.292 5.622 -6.639 1.00 75.00 104 ILE A C 1
ATOM 816 O O .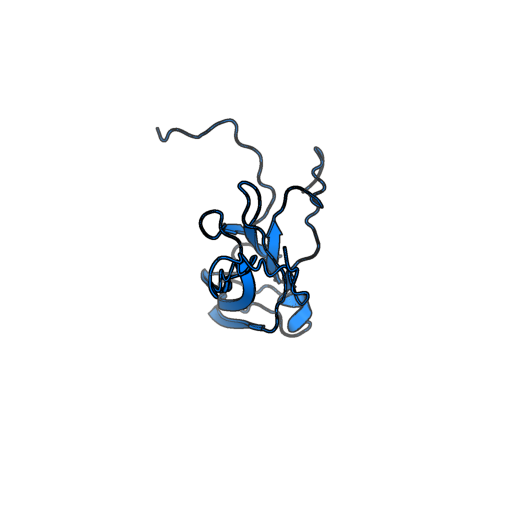 ILE A 1 104 ? 17.405 5.775 -5.424 1.00 75.00 104 ILE A O 1
ATOM 820 N N . THR A 1 105 ? 16.290 6.192 -7.310 1.00 80.38 105 THR A N 1
ATOM 821 C CA . THR A 1 105 ? 15.247 7.027 -6.694 1.00 80.38 105 THR A CA 1
ATOM 822 C C . THR A 1 105 ? 13.829 6.499 -6.913 1.00 80.38 105 THR A C 1
ATOM 824 O O . THR A 1 105 ? 12.857 7.225 -6.677 1.00 80.38 105 THR A O 1
ATOM 827 N N . GLU A 1 106 ? 13.691 5.253 -7.363 1.00 88.62 106 GLU A N 1
ATOM 828 C CA . GLU A 1 106 ? 12.420 4.658 -7.759 1.00 88.62 106 GLU A CA 1
ATOM 829 C C . GLU A 1 106 ? 12.121 3.380 -6.976 1.00 88.62 106 GLU A C 1
ATOM 831 O O . GLU A 1 106 ? 12.965 2.505 -6.803 1.00 88.62 106 GLU A O 1
ATOM 836 N N . GLY A 1 107 ? 10.888 3.262 -6.498 1.00 92.56 107 GLY A N 1
ATOM 837 C CA . GLY A 1 107 ? 10.483 2.143 -5.668 1.00 92.56 107 GLY A CA 1
ATOM 838 C C . GLY A 1 107 ? 9.022 2.228 -5.271 1.00 92.56 107 GLY A C 1
ATOM 839 O O . GLY A 1 107 ? 8.209 2.922 -5.885 1.00 92.56 107 GLY A O 1
ATOM 840 N N . LEU A 1 108 ? 8.681 1.529 -4.199 1.00 93.56 108 LEU A N 1
ATOM 841 C CA . LEU A 1 108 ? 7.342 1.510 -3.640 1.00 93.56 108 LEU A CA 1
ATOM 842 C C . LEU A 1 108 ? 7.314 2.174 -2.272 1.00 93.56 108 LEU A C 1
ATOM 844 O O . LEU A 1 108 ? 8.254 2.078 -1.483 1.00 93.56 108 LEU A O 1
ATOM 848 N N . ILE A 1 109 ? 6.186 2.807 -1.976 1.00 92.56 109 ILE A N 1
ATOM 849 C CA . ILE A 1 109 ? 5.838 3.232 -0.627 1.00 92.56 109 ILE A CA 1
ATOM 850 C C . ILE A 1 109 ? 4.571 2.502 -0.216 1.00 92.56 109 ILE A C 1
ATOM 852 O O . ILE A 1 109 ? 3.553 2.585 -0.901 1.00 92.56 109 ILE A O 1
ATOM 856 N N . ILE A 1 110 ? 4.638 1.827 0.927 1.00 93.69 110 ILE A N 1
ATOM 857 C CA . ILE A 1 110 ? 3.458 1.369 1.656 1.00 93.69 110 ILE A CA 1
ATOM 858 C C . ILE A 1 110 ? 3.152 2.438 2.700 1.00 93.69 110 ILE A C 1
ATOM 860 O O . ILE A 1 110 ? 4.006 2.742 3.534 1.00 93.69 110 ILE A O 1
ATOM 864 N N . GLU A 1 111 ? 1.965 3.026 2.644 1.00 92.06 111 GLU A N 1
ATOM 865 C CA . GLU A 1 111 ? 1.516 4.090 3.543 1.00 92.06 111 GLU A CA 1
ATOM 866 C C . GLU A 1 111 ? 0.261 3.639 4.295 1.00 92.06 111 GLU A C 1
ATOM 868 O O . GLU A 1 111 ? -0.698 3.169 3.686 1.00 92.06 111 GLU A O 1
ATOM 873 N N . LEU A 1 112 ? 0.262 3.806 5.619 1.00 92.12 112 LEU A N 1
ATOM 874 C CA . LEU A 1 112 ? -0.928 3.642 6.449 1.00 92.12 112 LEU A CA 1
ATOM 875 C C . LEU A 1 112 ? -1.497 5.018 6.779 1.00 92.12 112 LEU A C 1
ATOM 877 O O . LEU A 1 112 ? -0.853 5.820 7.464 1.00 92.12 112 LEU A O 1
ATOM 881 N N . GLN A 1 113 ? -2.717 5.271 6.319 1.00 91.38 113 GLN A N 1
ATOM 882 C CA . GLN A 1 113 ? -3.475 6.463 6.667 1.00 91.38 113 GLN A CA 1
ATOM 883 C C . GLN A 1 113 ? -4.477 6.107 7.757 1.00 91.38 113 GLN A C 1
ATOM 885 O O . GLN A 1 113 ? -5.256 5.167 7.632 1.00 91.38 113 GLN A O 1
ATOM 890 N N . THR A 1 114 ? -4.431 6.842 8.862 1.00 91.81 114 THR A N 1
ATOM 891 C CA . THR A 1 114 ? -5.297 6.609 10.020 1.00 91.81 114 THR A CA 1
ATOM 892 C C . THR A 1 114 ? -5.841 7.937 10.506 1.00 91.81 114 THR A C 1
ATOM 894 O O . THR A 1 114 ? -5.085 8.905 10.607 1.00 91.81 114 THR A O 1
ATOM 897 N N . THR A 1 115 ? -7.117 7.988 10.876 1.00 90.31 115 THR A N 1
ATOM 898 C CA . THR A 1 115 ? -7.679 9.159 11.570 1.00 90.31 115 THR A CA 1
ATOM 899 C C . THR A 1 115 ? -7.487 9.072 13.074 1.00 90.31 115 THR A C 1
ATOM 901 O O . THR A 1 115 ? -7.530 10.079 13.783 1.00 90.31 115 THR A O 1
ATOM 904 N N . THR A 1 116 ? -7.243 7.859 13.567 1.00 88.81 116 THR A N 1
ATOM 905 C CA . THR A 1 116 ? -7.099 7.583 14.983 1.00 88.81 116 THR A CA 1
ATOM 906 C C . THR A 1 116 ? -5.670 7.167 15.325 1.00 88.81 116 THR A C 1
ATOM 908 O O . THR A 1 116 ? -5.067 6.297 14.707 1.00 88.81 116 THR A O 1
ATOM 911 N N . ASN A 1 117 ? -5.096 7.773 16.367 1.00 87.38 117 ASN A N 1
ATOM 912 C CA . ASN A 1 117 ? -3.772 7.366 16.836 1.00 87.38 117 ASN A CA 1
ATOM 913 C C . ASN A 1 117 ? -3.794 5.907 17.306 1.00 87.38 117 ASN A C 1
ATOM 915 O O . ASN A 1 117 ? -4.624 5.548 18.146 1.00 87.38 117 ASN A O 1
ATOM 919 N N . ARG A 1 118 ? -2.809 5.125 16.840 1.00 88.00 118 ARG A N 1
ATOM 920 C CA . ARG A 1 118 ? -2.637 3.696 17.153 1.00 88.00 118 ARG A CA 1
ATOM 921 C C . ARG A 1 118 ? -3.793 2.812 16.662 1.00 88.00 118 ARG A C 1
ATOM 923 O O . ARG A 1 118 ? -4.215 1.916 17.382 1.00 88.00 118 ARG A O 1
ATOM 930 N N . THR A 1 119 ? -4.291 3.050 15.449 1.00 92.81 119 THR A N 1
ATOM 931 C CA . THR A 1 119 ? -5.292 2.182 14.801 1.00 92.81 119 THR A CA 1
ATOM 932 C C . THR A 1 119 ? -4.818 0.730 14.681 1.00 92.81 119 THR A C 1
ATOM 934 O O . THR A 1 119 ? -5.566 -0.184 15.015 1.00 92.81 119 THR A O 1
ATOM 937 N N . TYR A 1 120 ? -3.563 0.503 14.286 1.00 93.00 120 TYR A N 1
ATOM 938 C CA . TYR A 1 120 ? -2.991 -0.837 14.108 1.00 93.00 120 TYR A CA 1
ATOM 939 C C . TYR A 1 120 ? -2.102 -1.237 15.292 1.00 93.00 120 TYR A C 1
ATOM 941 O O . TYR A 1 120 ? -1.269 -0.444 15.738 1.00 93.00 120 TYR A O 1
ATOM 949 N N . ALA A 1 121 ? -2.252 -2.471 15.782 1.00 93.94 121 ALA A N 1
ATOM 950 C CA . ALA A 1 121 ? -1.372 -3.053 16.801 1.00 93.94 121 ALA A CA 1
ATOM 951 C C . ALA A 1 121 ? -0.124 -3.671 16.156 1.00 93.94 121 ALA A C 1
ATOM 953 O O . ALA A 1 121 ? 1.008 -3.412 16.562 1.00 93.94 121 ALA A O 1
A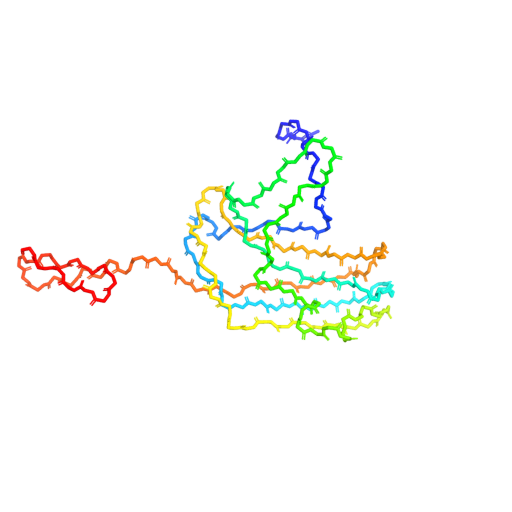TOM 954 N N . ILE A 1 122 ? -0.366 -4.497 15.138 1.00 93.62 122 ILE A N 1
ATOM 955 C CA . ILE A 1 122 ? 0.625 -5.203 14.331 1.00 93.62 122 ILE A CA 1
ATOM 956 C C . ILE A 1 122 ? 0.019 -5.475 12.953 1.00 93.62 122 ILE A C 1
ATOM 958 O O . ILE A 1 122 ? -1.199 -5.612 12.824 1.00 93.62 122 ILE A O 1
ATOM 962 N N . GLY A 1 123 ? 0.867 -5.568 11.934 1.00 92.56 123 GLY A N 1
ATOM 963 C CA . GLY A 1 123 ? 0.458 -6.000 10.608 1.00 92.56 123 GLY A CA 1
ATOM 964 C C . GLY A 1 123 ? 1.621 -6.572 9.812 1.00 92.56 123 GLY A C 1
ATOM 965 O O . GLY A 1 123 ? 2.781 -6.239 10.060 1.00 92.56 123 GLY A O 1
ATOM 966 N N . ASN A 1 124 ? 1.285 -7.436 8.862 1.00 95.38 124 ASN A N 1
ATOM 967 C CA . ASN A 1 124 ? 2.199 -7.981 7.870 1.00 95.38 124 ASN A CA 1
ATOM 968 C C . ASN A 1 124 ? 1.773 -7.487 6.495 1.00 95.38 124 ASN A C 1
ATOM 970 O O . ASN A 1 124 ? 0.584 -7.484 6.179 1.00 95.38 124 ASN A O 1
ATOM 974 N N . PHE A 1 125 ? 2.759 -7.100 5.693 1.00 94.75 125 PHE A N 1
ATOM 975 C CA . PHE A 1 125 ? 2.553 -6.578 4.351 1.00 94.75 125 PHE A CA 1
ATOM 976 C C . PHE A 1 125 ? 3.448 -7.331 3.381 1.00 94.75 125 PHE A C 1
ATOM 978 O O . PHE A 1 125 ? 4.641 -7.512 3.635 1.00 94.75 125 PHE A O 1
ATOM 985 N N . MET A 1 126 ? 2.863 -7.750 2.269 1.00 95.50 126 MET A N 1
ATOM 986 C CA . MET A 1 126 ? 3.542 -8.441 1.188 1.00 95.50 126 MET A CA 1
ATOM 987 C C . MET A 1 126 ? 3.226 -7.730 -0.119 1.00 95.50 126 MET A C 1
ATOM 989 O O . MET A 1 126 ? 2.067 -7.447 -0.413 1.00 95.50 126 MET A O 1
ATOM 993 N N . VAL A 1 127 ? 4.254 -7.486 -0.926 1.00 96.06 127 VAL A N 1
ATOM 994 C CA . VAL A 1 127 ? 4.089 -7.064 -2.316 1.00 96.06 127 VAL A CA 1
ATOM 995 C C . VAL A 1 127 ? 4.528 -8.217 -3.202 1.00 96.06 127 VAL A C 1
ATOM 997 O O . VAL A 1 127 ? 5.608 -8.778 -3.018 1.00 96.06 127 VAL A O 1
ATOM 1000 N N . ARG A 1 128 ? 3.677 -8.578 -4.159 1.00 96.56 128 ARG A N 1
ATOM 1001 C CA . ARG A 1 128 ? 3.997 -9.555 -5.194 1.00 96.56 128 ARG A CA 1
ATOM 1002 C C . ARG A 1 128 ? 4.520 -8.807 -6.404 1.00 96.56 128 ARG A C 1
ATOM 1004 O O . ARG A 1 128 ? 3.844 -7.926 -6.935 1.00 96.56 128 ARG A O 1
ATOM 1011 N N . ILE A 1 129 ? 5.718 -9.177 -6.829 1.00 95.81 129 ILE A N 1
ATOM 1012 C CA . ILE A 1 129 ? 6.396 -8.593 -7.979 1.00 95.81 129 ILE A CA 1
ATOM 1013 C C . ILE A 1 129 ? 6.702 -9.677 -9.006 1.00 95.81 129 ILE A C 1
ATOM 1015 O O . ILE A 1 129 ? 6.816 -10.857 -8.674 1.00 95.81 129 ILE A O 1
ATOM 1019 N N . THR A 1 130 ? 6.887 -9.257 -10.246 1.00 94.56 130 THR A N 1
ATOM 1020 C CA . THR A 1 130 ? 7.438 -10.079 -11.323 1.00 94.56 130 THR A CA 1
ATOM 1021 C C . THR A 1 130 ? 8.604 -9.330 -11.960 1.00 94.56 130 THR A C 1
ATOM 1023 O O . THR A 1 130 ? 8.558 -8.098 -11.999 1.00 94.56 130 THR A O 1
ATOM 1026 N N . PRO A 1 131 ? 9.653 -10.022 -12.433 1.00 90.50 131 PRO A N 1
ATOM 1027 C CA . PRO A 1 131 ? 10.687 -9.375 -13.230 1.00 90.50 131 PRO A CA 1
ATOM 1028 C C . PRO A 1 131 ? 10.063 -8.643 -14.423 1.00 90.50 131 PRO A C 1
ATOM 1030 O O . PRO A 1 131 ? 9.141 -9.155 -15.057 1.00 90.50 131 PRO A O 1
ATOM 1033 N N . PHE A 1 132 ? 10.554 -7.442 -14.703 1.00 83.62 132 PHE A N 1
ATOM 1034 C CA . PHE A 1 132 ? 10.127 -6.608 -15.823 1.00 83.62 132 PHE A CA 1
ATOM 1035 C C . PHE A 1 132 ? 11.363 -5.928 -16.408 1.00 83.62 132 PHE A C 1
ATOM 1037 O O . PHE A 1 132 ? 12.239 -5.524 -15.653 1.00 83.62 132 PHE A O 1
ATOM 1044 N N . GLY A 1 133 ? 11.448 -5.820 -17.728 1.00 71.25 133 GLY A N 1
ATOM 1045 C CA . GLY A 1 133 ? 12.625 -5.311 -18.431 1.00 71.25 133 GLY A CA 1
ATOM 1046 C C . GLY A 1 133 ? 12.927 -6.152 -19.665 1.00 71.25 133 GLY A C 1
ATOM 1047 O O . GLY A 1 133 ? 12.423 -7.270 -19.785 1.00 71.25 133 GLY A O 1
ATOM 1048 N N . ASP A 1 134 ? 13.703 -5.580 -20.581 1.00 60.25 134 ASP A N 1
ATOM 1049 C CA . ASP A 1 134 ? 13.947 -6.140 -21.906 1.00 60.25 134 ASP A CA 1
ATOM 1050 C C . ASP A 1 134 ? 14.517 -7.557 -21.799 1.00 60.25 134 ASP A C 1
ATOM 1052 O O . ASP A 1 134 ? 15.574 -7.799 -21.209 1.00 60.25 134 ASP A O 1
ATOM 1056 N N . ILE A 1 135 ? 13.773 -8.515 -22.351 1.00 53.59 135 ILE A N 1
ATOM 1057 C CA . ILE A 1 135 ? 14.275 -9.857 -22.593 1.00 53.59 135 ILE A CA 1
ATOM 1058 C C . ILE A 1 135 ? 15.263 -9.709 -23.748 1.00 53.59 135 ILE A C 1
ATOM 1060 O O . ILE A 1 135 ? 14.888 -9.826 -24.908 1.00 53.59 135 ILE A O 1
ATOM 1064 N N . ASP A 1 136 ? 16.531 -9.450 -23.441 1.00 54.56 136 ASP A N 1
ATOM 1065 C CA . ASP A 1 136 ? 17.607 -9.563 -24.427 1.00 54.56 136 ASP A CA 1
ATOM 1066 C C . ASP A 1 136 ? 17.890 -11.066 -24.625 1.00 54.56 136 ASP A C 1
ATOM 1068 O O . ASP A 1 136 ? 18.899 -11.623 -24.183 1.00 54.56 136 ASP A O 1
ATOM 1072 N N . MET A 1 137 ? 16.912 -11.788 -25.186 1.00 54.66 137 MET A N 1
ATOM 1073 C CA . MET A 1 137 ? 17.102 -13.171 -25.605 1.00 54.66 137 MET A CA 1
ATOM 1074 C C . MET A 1 137 ? 17.917 -13.160 -26.894 1.00 54.66 137 MET A C 1
ATOM 1076 O O . MET A 1 137 ? 17.385 -13.164 -27.999 1.00 54.66 137 MET A O 1
ATOM 1080 N N . ILE A 1 138 ? 19.239 -13.187 -26.737 1.00 55.38 138 ILE A N 1
ATOM 1081 C CA . ILE A 1 138 ? 20.164 -13.489 -27.827 1.00 55.38 138 ILE A CA 1
ATOM 1082 C C . ILE A 1 138 ? 19.924 -14.949 -28.234 1.00 55.38 138 ILE A C 1
ATOM 1084 O O . ILE A 1 138 ? 20.401 -15.877 -27.577 1.00 55.38 138 ILE A O 1
ATOM 1088 N N . TYR A 1 139 ? 19.169 -15.173 -29.308 1.00 57.53 139 TYR A N 1
ATOM 1089 C CA . TYR A 1 139 ? 19.172 -16.458 -30.002 1.00 57.53 139 TYR A CA 1
ATOM 1090 C C . TYR A 1 139 ? 20.238 -16.408 -31.098 1.00 57.53 139 TYR A C 1
ATOM 1092 O O . TYR A 1 139 ? 20.038 -15.792 -32.143 1.00 57.53 139 TYR A O 1
ATOM 1100 N N . GLU A 1 140 ? 21.385 -17.038 -30.855 1.00 53.22 140 GLU A N 1
ATOM 1101 C CA . GLU A 1 140 ? 22.441 -17.176 -31.858 1.00 53.22 140 GLU A CA 1
ATOM 1102 C C . GLU A 1 140 ? 22.031 -18.272 -32.859 1.00 53.22 140 GLU A C 1
ATOM 1104 O O . GLU A 1 140 ? 22.044 -19.464 -32.546 1.00 53.22 140 GLU A O 1
ATOM 1109 N N . ASN A 1 141 ? 21.620 -17.876 -34.068 1.00 51.91 141 ASN A N 1
ATOM 1110 C CA . ASN A 1 141 ? 21.424 -18.791 -35.195 1.00 51.91 141 ASN A CA 1
ATOM 1111 C C . ASN A 1 141 ? 22.493 -18.517 -36.262 1.00 51.91 141 ASN A C 1
ATOM 1113 O O . ASN A 1 141 ? 22.233 -17.857 -37.267 1.00 51.91 141 ASN A O 1
ATOM 1117 N N . GLY A 1 142 ? 23.717 -18.990 -36.017 1.00 67.00 142 GLY A N 1
ATOM 1118 C CA . GLY A 1 142 ? 24.887 -18.651 -36.838 1.00 67.00 142 GLY A CA 1
ATOM 1119 C C . GLY A 1 142 ? 25.446 -17.257 -36.517 1.00 67.00 142 GLY A C 1
ATOM 1120 O O . GLY A 1 142 ? 25.308 -16.791 -35.395 1.00 67.00 142 GLY A O 1
ATOM 1121 N N . ASP A 1 143 ? 26.056 -16.582 -37.500 1.00 60.94 143 ASP A N 1
ATOM 1122 C CA . ASP A 1 143 ? 26.780 -15.303 -37.322 1.00 60.94 143 ASP A CA 1
ATOM 1123 C C . ASP A 1 143 ? 25.873 -14.050 -37.202 1.00 60.94 143 ASP A C 1
ATOM 1125 O O . ASP A 1 143 ? 26.358 -12.921 -37.303 1.00 60.94 143 ASP A O 1
ATOM 1129 N N . GLN A 1 144 ? 24.554 -14.207 -37.033 1.00 57.12 144 GLN A N 1
ATOM 1130 C CA . GLN A 1 144 ? 23.614 -13.082 -36.930 1.00 57.12 144 GLN A CA 1
ATOM 1131 C C . GLN A 1 144 ? 23.112 -12.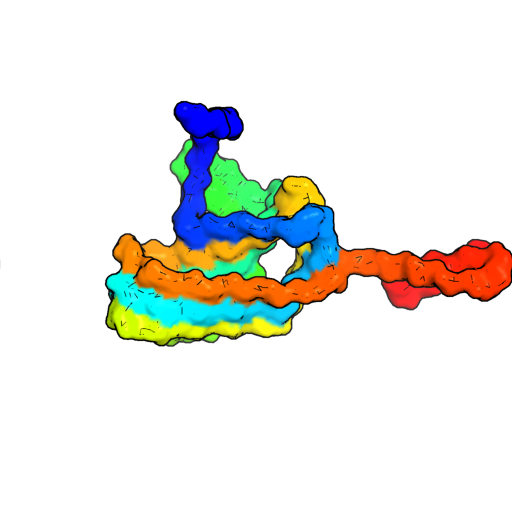882 -35.498 1.00 57.12 144 GLN A C 1
ATOM 1133 O O . GLN A 1 144 ? 22.528 -13.778 -34.890 1.00 57.12 144 GLN A O 1
ATOM 1138 N N . MET A 1 145 ? 23.294 -11.658 -34.999 1.00 55.97 145 MET A N 1
AT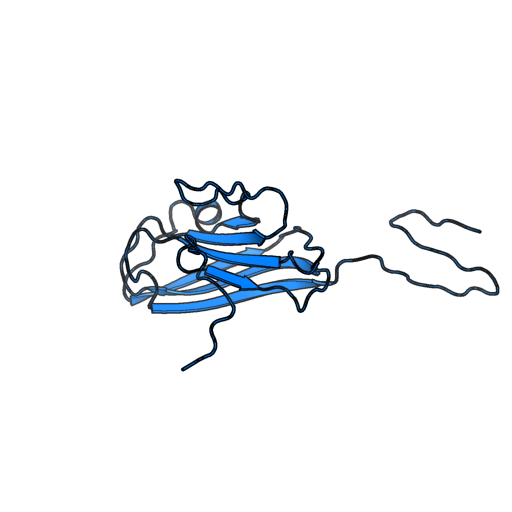OM 1139 C CA . MET A 1 145 ? 22.728 -11.179 -33.740 1.00 55.97 145 MET A CA 1
ATOM 1140 C C . MET A 1 145 ? 21.310 -10.661 -33.996 1.00 55.97 145 MET A C 1
ATOM 1142 O O . MET A 1 145 ? 21.133 -9.689 -34.733 1.00 55.97 145 MET A O 1
ATOM 1146 N N . ILE A 1 146 ? 20.306 -11.296 -33.394 1.00 57.47 146 ILE A N 1
ATOM 1147 C CA . ILE A 1 146 ? 18.919 -10.820 -33.419 1.00 57.47 146 ILE A CA 1
ATOM 1148 C C . ILE A 1 146 ? 18.647 -10.113 -32.091 1.00 57.47 146 ILE A C 1
ATOM 1150 O O . ILE A 1 146 ? 18.840 -10.706 -31.032 1.00 57.47 146 ILE A O 1
ATOM 1154 N N . TYR A 1 147 ? 18.206 -8.858 -32.164 1.00 58.22 147 TYR A N 1
ATOM 1155 C CA . TYR A 1 147 ? 17.769 -8.074 -31.010 1.00 58.22 147 TYR A CA 1
ATOM 1156 C C . TYR A 1 147 ? 16.239 -8.061 -30.983 1.00 58.22 147 TYR A C 1
ATOM 1158 O O . TYR A 1 147 ? 15.615 -7.683 -31.980 1.00 58.22 147 TYR A O 1
ATOM 1166 N N . GLU A 1 148 ? 15.634 -8.458 -29.866 1.00 56.03 148 GLU A N 1
ATOM 1167 C CA . GLU A 1 148 ? 14.188 -8.350 -29.662 1.00 56.03 148 GLU A CA 1
ATOM 1168 C C . GLU A 1 148 ? 13.895 -7.106 -28.811 1.00 56.03 148 GLU A C 1
ATOM 1170 O O . GLU A 1 148 ? 14.321 -7.003 -27.664 1.00 56.03 148 GLU A O 1
ATOM 1175 N N . ASN A 1 149 ? 13.190 -6.129 -29.391 1.00 47.97 149 ASN A N 1
ATOM 1176 C CA . ASN A 1 149 ? 12.666 -4.963 -28.677 1.00 47.97 149 ASN A CA 1
ATOM 1177 C C . ASN A 1 149 ? 11.139 -4.951 -28.826 1.00 47.97 149 ASN A C 1
ATOM 1179 O O . ASN A 1 149 ? 10.599 -4.401 -29.790 1.00 47.97 149 ASN A O 1
ATOM 1183 N N . GLY A 1 150 ? 10.443 -5.609 -27.898 1.00 63.88 150 GLY A N 1
ATOM 1184 C CA . GLY A 1 150 ? 8.999 -5.851 -28.004 1.00 63.88 150 GLY A CA 1
ATOM 1185 C C . GLY A 1 150 ? 8.630 -6.787 -29.168 1.00 63.88 150 GLY A C 1
ATOM 1186 O O . GLY A 1 150 ? 9.442 -7.595 -29.595 1.00 63.88 150 GLY A O 1
ATOM 1187 N N . ASP A 1 151 ? 7.413 -6.656 -29.715 1.00 51.75 151 ASP A N 1
ATOM 1188 C CA . ASP A 1 151 ? 6.839 -7.564 -30.737 1.00 51.75 151 ASP A CA 1
ATOM 1189 C C . ASP A 1 151 ? 7.450 -7.435 -32.159 1.00 51.75 151 ASP A C 1
ATOM 1191 O O . ASP A 1 151 ? 6.847 -7.881 -33.142 1.00 51.75 151 ASP A O 1
ATOM 1195 N N . GLN A 1 152 ? 8.610 -6.787 -32.331 1.00 46.78 152 GLN A N 1
ATOM 1196 C CA . GLN A 1 152 ? 9.251 -6.632 -33.644 1.00 46.78 152 GLN A CA 1
ATOM 1197 C C . GLN A 1 152 ? 10.671 -7.201 -33.677 1.00 46.78 152 GLN A C 1
ATOM 1199 O O . GLN A 1 152 ? 11.562 -6.761 -32.957 1.00 46.78 152 GLN A O 1
ATOM 1204 N N . MET A 1 153 ? 10.878 -8.135 -34.608 1.00 44.44 153 MET A N 1
ATOM 1205 C CA . MET A 1 153 ? 12.179 -8.720 -34.934 1.00 44.44 153 MET A CA 1
ATOM 1206 C C . MET A 1 153 ? 12.931 -7.790 -35.895 1.00 44.44 153 MET A C 1
ATOM 1208 O O . MET A 1 153 ? 12.474 -7.571 -37.022 1.00 44.44 153 MET A O 1
ATOM 1212 N N . ILE A 1 154 ? 14.081 -7.255 -35.477 1.00 53.41 154 ILE A N 1
ATOM 1213 C CA . ILE A 1 154 ? 14.965 -6.454 -36.338 1.00 53.41 154 ILE A CA 1
ATOM 1214 C C . ILE A 1 154 ? 16.158 -7.317 -36.764 1.00 53.41 154 ILE A C 1
ATOM 1216 O O . ILE A 1 154 ? 16.886 -7.847 -35.927 1.00 53.41 154 ILE A O 1
ATOM 1220 N N . TYR A 1 155 ? 16.352 -7.444 -38.079 1.00 53.19 155 TYR A N 1
ATOM 1221 C CA . TYR A 1 155 ? 17.465 -8.171 -38.694 1.00 53.19 155 TYR A CA 1
ATOM 1222 C C . TYR A 1 155 ? 18.559 -7.181 -39.111 1.00 53.19 155 TYR A C 1
ATOM 1224 O O . TYR A 1 155 ? 18.264 -6.251 -39.865 1.00 53.19 155 TYR A O 1
ATOM 1232 N N . ASN A 1 156 ? 19.798 -7.401 -38.659 1.00 56.44 156 ASN A N 1
ATOM 1233 C CA . ASN A 1 156 ? 20.998 -6.753 -39.204 1.00 56.44 156 ASN A CA 1
ATOM 1234 C C . ASN A 1 156 ? 21.781 -7.717 -40.102 1.00 56.44 156 ASN A C 1
ATOM 1236 O O . ASN A 1 156 ? 21.888 -8.918 -39.751 1.00 56.44 156 ASN A O 1
#

Secondary structure (DSSP, 8-state):
-----SS------SEEEEE-SSS--EEEEEEEEEEEESS-BSS-EEEEEEE-SSS-B--SSS--BPPPPSEEHHHHHTTS-PBPTT-EEEEEEE----EE---TT-EEEEEEE-SSTT-EEEEEEEEEEEE-S--------SS-PEEEETTEEEE-

Radius of gyration: 20.3 Å; chains: 1; bounding box: 45×44×59 Å

Organism: NCBI:txid412755

pLDDT: mean 80.88, std 18.11, range [37.84, 97.56]